Protein AF-A0A1Z1UXF1-F1 (afdb_monomer_lite)

Radius of gyration: 9.42 Å; chains: 1; bounding box: 21×15×24 Å

Structure (mmCIF, N/CA/C/O backbone):
data_AF-A0A1Z1UXF1-F1
#
_entry.id   AF-A0A1Z1UXF1-F1
#
loop_
_atom_site.group_PDB
_atom_site.id
_atom_site.type_symbol
_atom_site.label_atom_id
_atom_site.label_alt_id
_atom_site.label_comp_id
_atom_site.label_asym_id
_atom_site.label_entity_id
_atom_site.label_seq_id
_atom_site.pdbx_PDB_ins_code
_atom_site.Cartn_x
_atom_site.Cartn_y
_atom_site.Cartn_z
_atom_site.occupancy
_atom_site.B_iso_or_equiv
_atom_site.auth_seq_id
_atom_site.auth_comp_id
_atom_site.auth_asym_id
_atom_site.auth_atom_id
_atom_site.pdbx_PDB_model_num
ATOM 1 N N . MET A 1 1 ? -14.742 4.442 -5.839 1.00 52.56 1 MET A N 1
ATOM 2 C CA . MET A 1 1 ? -14.082 3.395 -5.033 1.00 52.56 1 MET A CA 1
ATOM 3 C C . MET A 1 1 ? -12.771 3.116 -5.744 1.00 52.56 1 MET A C 1
ATOM 5 O O . MET A 1 1 ? -12.833 2.850 -6.934 1.00 52.56 1 MET A O 1
ATOM 9 N N . LEU A 1 2 ? -11.620 3.372 -5.121 1.00 61.28 2 LEU A N 1
ATOM 10 C CA . LEU A 1 2 ? -10.325 3.194 -5.785 1.00 61.28 2 LEU A CA 1
ATOM 11 C C . LEU A 1 2 ? -10.030 1.689 -5.819 1.00 61.28 2 LEU A C 1
ATOM 13 O O . LEU A 1 2 ? -10.011 1.068 -4.758 1.00 61.28 2 LEU A O 1
ATOM 17 N N . ASP A 1 3 ? -9.905 1.100 -7.009 1.00 71.81 3 ASP A N 1
ATOM 18 C CA . ASP A 1 3 ? -9.637 -0.333 -7.146 1.00 71.81 3 ASP A CA 1
ATOM 19 C C . ASP A 1 3 ? -8.286 -0.664 -6.506 1.00 71.81 3 ASP A C 1
ATOM 21 O O . ASP A 1 3 ? -7.253 -0.114 -6.889 1.00 71.81 3 ASP A O 1
ATOM 25 N N . TYR A 1 4 ? -8.292 -1.556 -5.517 1.00 66.31 4 TYR A N 1
ATOM 26 C CA . TYR A 1 4 ? -7.065 -2.044 -4.894 1.00 66.31 4 TYR A CA 1
ATOM 27 C C . TYR A 1 4 ? -6.145 -2.654 -5.967 1.00 66.31 4 TYR A C 1
ATOM 29 O O . TYR A 1 4 ? -6.604 -3.440 -6.801 1.00 66.31 4 TYR A O 1
ATOM 37 N N . GLY A 1 5 ? -4.866 -2.264 -5.994 1.00 69.94 5 GLY A N 1
ATOM 38 C CA . GLY A 1 5 ? -3.926 -2.697 -7.038 1.00 69.94 5 GLY A CA 1
ATOM 39 C C . GLY A 1 5 ? -3.935 -1.824 -8.304 1.00 69.94 5 GLY A C 1
ATOM 40 O O . GLY A 1 5 ? -3.381 -2.215 -9.339 1.00 69.94 5 GLY A O 1
ATOM 41 N N . PHE A 1 6 ? -4.630 -0.680 -8.304 1.00 80.31 6 PHE A N 1
ATOM 42 C CA . PHE A 1 6 ? -4.620 0.254 -9.436 1.00 80.31 6 PHE A CA 1
ATOM 43 C C . PHE A 1 6 ? -3.228 0.855 -9.655 1.00 80.31 6 PHE A C 1
ATOM 45 O O . PHE A 1 6 ? -2.759 0.950 -10.7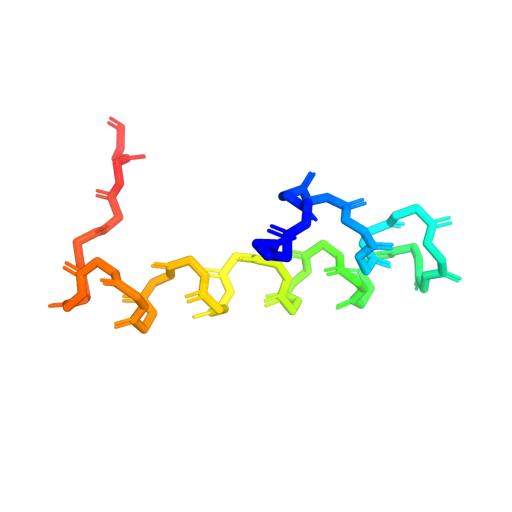96 1.00 80.31 6 PHE A O 1
ATOM 52 N N . PHE A 1 7 ? -2.542 1.226 -8.572 1.00 80.69 7 PHE A N 1
ATOM 53 C CA . PHE A 1 7 ? -1.224 1.830 -8.677 1.00 80.69 7 PHE A CA 1
ATOM 54 C C . PHE A 1 7 ? -0.166 0.779 -9.005 1.00 80.69 7 PHE A C 1
ATOM 56 O O . PHE A 1 7 ? 0.655 1.037 -9.885 1.00 80.69 7 PHE A O 1
ATOM 63 N N . GLY A 1 8 ? -0.221 -0.416 -8.408 1.00 81.44 8 GLY A N 1
ATOM 64 C CA . GLY A 1 8 ? 0.695 -1.530 -8.692 1.00 81.44 8 GLY A CA 1
ATOM 65 C C . GLY A 1 8 ? 0.754 -1.916 -10.170 1.00 81.44 8 GLY A C 1
ATOM 66 O O . GLY A 1 8 ? 1.835 -2.031 -10.750 1.00 81.44 8 GLY A O 1
ATOM 67 N N . ARG A 1 9 ? -0.404 -1.974 -10.841 1.00 81.00 9 ARG A N 1
ATOM 68 C CA . ARG A 1 9 ? -0.479 -2.234 -12.292 1.00 81.00 9 ARG A CA 1
ATOM 69 C C . ARG A 1 9 ? 0.107 -1.119 -13.161 1.00 81.00 9 ARG A C 1
ATOM 71 O O . ARG A 1 9 ? 0.538 -1.393 -14.276 1.00 81.00 9 ARG A O 1
ATOM 78 N N . THR A 1 10 ? 0.109 0.119 -12.672 1.00 84.50 10 THR A N 1
ATOM 79 C CA . THR A 1 10 ? 0.478 1.307 -13.461 1.00 84.50 10 THR A CA 1
ATOM 80 C C . THR A 1 10 ? 1.933 1.731 -13.236 1.00 84.50 10 THR A C 1
ATOM 82 O O . THR A 1 10 ? 2.605 2.164 -14.168 1.00 84.50 10 THR A O 1
ATOM 85 N N . LEU A 1 11 ? 2.431 1.608 -12.004 1.00 84.75 11 LEU A N 1
ATOM 86 C CA . LEU A 1 11 ? 3.737 2.114 -11.560 1.00 84.75 11 LEU A CA 1
ATOM 87 C C . LEU A 1 11 ? 4.702 0.989 -11.144 1.00 84.75 11 LEU A C 1
ATOM 89 O O . LEU A 1 11 ? 5.807 1.264 -10.670 1.00 84.75 11 LEU A O 1
ATOM 93 N N . GLY A 1 12 ? 4.294 -0.275 -11.289 1.00 87.00 12 GLY A N 1
ATOM 94 C CA . GLY A 1 12 ? 5.092 -1.430 -10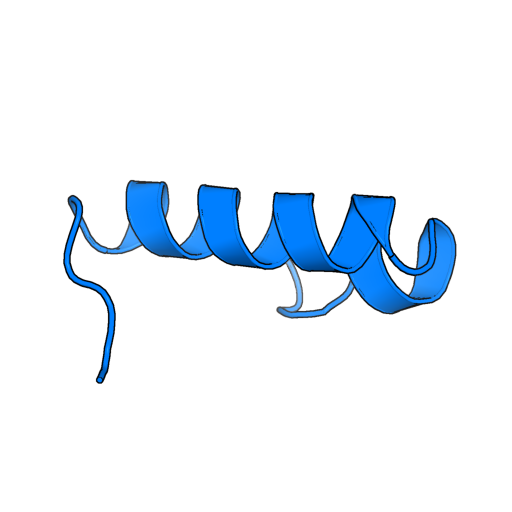.896 1.00 87.00 12 GLY A CA 1
ATOM 95 C C . GLY A 1 12 ? 5.379 -1.434 -9.385 1.00 87.00 12 GLY A C 1
ATOM 96 O O . GLY A 1 12 ? 4.476 -1.153 -8.596 1.00 87.00 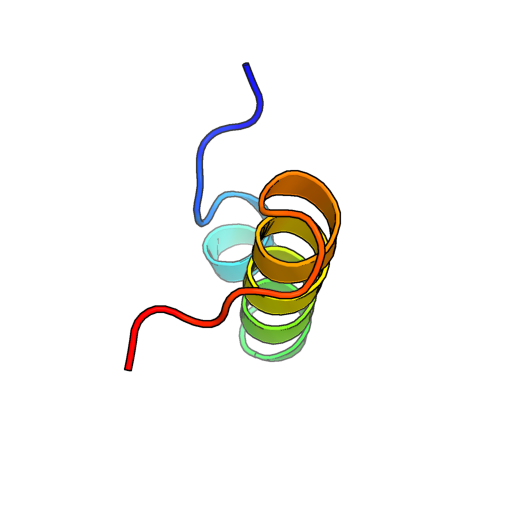12 GLY A O 1
ATOM 97 N N . PRO A 1 13 ? 6.624 -1.699 -8.947 1.00 87.25 13 PRO A N 1
ATOM 98 C CA . PRO A 1 13 ? 6.960 -1.827 -7.524 1.00 87.25 13 PRO A CA 1
ATOM 99 C C . PRO A 1 13 ? 6.618 -0.601 -6.663 1.00 87.25 13 PRO A C 1
ATOM 101 O O . PRO A 1 13 ? 6.240 -0.745 -5.503 1.00 87.25 13 PRO A O 1
ATOM 104 N N . LEU A 1 14 ? 6.724 0.612 -7.221 1.00 87.75 14 LEU A N 1
ATOM 105 C CA . LEU A 1 14 ? 6.334 1.838 -6.516 1.00 87.75 14 LEU A CA 1
ATOM 106 C C . LEU A 1 14 ? 4.816 1.900 -6.304 1.00 87.75 14 LEU A C 1
ATOM 108 O O . LEU A 1 14 ? 4.344 2.356 -5.267 1.00 87.75 14 LEU A O 1
ATOM 112 N N . GLY A 1 15 ? 4.060 1.421 -7.287 1.00 89.50 15 GLY A N 1
ATOM 113 C CA . GLY A 1 15 ? 2.610 1.368 -7.225 1.00 89.50 15 GLY A CA 1
ATOM 114 C C . GLY A 1 15 ? 2.095 0.397 -6.173 1.00 89.50 15 GLY A C 1
ATOM 115 O O . GLY A 1 15 ? 1.188 0.745 -5.427 1.00 89.50 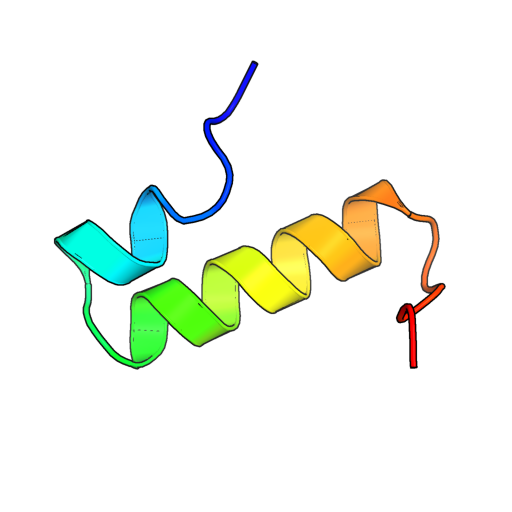15 GLY A O 1
ATOM 116 N N . GLU A 1 16 ? 2.727 -0.772 -6.058 1.00 88.88 16 GLU A N 1
ATOM 117 C CA . GLU A 1 16 ? 2.430 -1.751 -5.005 1.00 88.88 16 GLU A CA 1
ATOM 118 C C . GLU A 1 16 ? 2.653 -1.141 -3.614 1.00 88.88 16 GLU A C 1
ATOM 120 O O . GLU A 1 16 ? 1.804 -1.252 -2.730 1.00 88.88 16 GLU A O 1
ATOM 125 N N . ALA A 1 17 ? 3.755 -0.404 -3.426 1.00 88.44 17 ALA A N 1
ATOM 126 C CA . ALA A 1 17 ? 4.013 0.300 -2.172 1.00 88.44 17 ALA A CA 1
ATOM 127 C C . ALA A 1 17 ? 2.942 1.367 -1.875 1.00 88.44 17 ALA A C 1
ATOM 129 O O . ALA A 1 17 ? 2.506 1.500 -0.731 1.00 88.44 17 ALA A O 1
ATOM 130 N N . MET A 1 18 ? 2.482 2.103 -2.892 1.00 89.38 18 MET A N 1
ATOM 131 C CA . MET A 1 18 ? 1.394 3.071 -2.736 1.00 89.38 18 MET A CA 1
ATOM 132 C C . MET A 1 18 ? 0.068 2.400 -2.373 1.00 89.38 18 MET A C 1
ATOM 134 O O . MET A 1 18 ? -0.616 2.885 -1.474 1.00 89.38 18 MET A O 1
ATOM 138 N N . ASP A 1 19 ? -0.277 1.283 -3.013 1.00 87.31 19 ASP A N 1
ATOM 139 C CA . ASP A 1 19 ? -1.493 0.528 -2.704 1.00 87.31 19 ASP A CA 1
ATOM 140 C C . ASP A 1 19 ? -1.471 -0.001 -1.259 1.00 87.31 19 ASP A C 1
ATOM 142 O O . ASP A 1 19 ? -2.467 0.122 -0.542 1.00 87.31 19 ASP A O 1
ATOM 146 N N . VAL A 1 20 ? -0.321 -0.488 -0.777 1.00 86.81 20 VAL A N 1
ATOM 147 C CA . VAL A 1 20 ? -0.133 -0.909 0.624 1.00 86.81 20 VAL A CA 1
ATOM 148 C C . VAL A 1 20 ?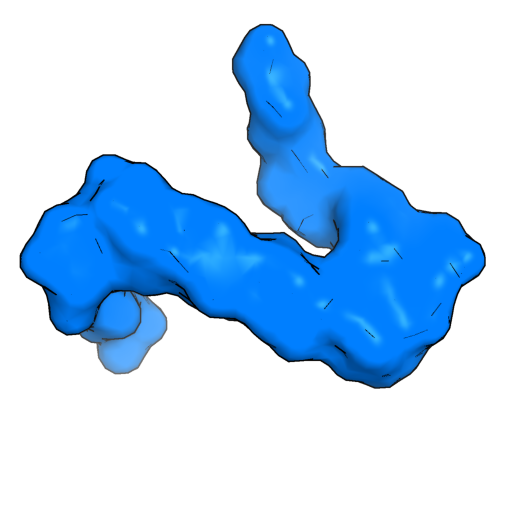 -0.270 0.265 1.598 1.00 86.81 20 VAL A C 1
ATOM 150 O O . VAL A 1 20 ? -0.955 0.140 2.614 1.00 86.81 20 VAL A O 1
ATOM 153 N N . VAL A 1 21 ? 0.341 1.418 1.304 1.00 88.62 21 VAL A N 1
ATOM 154 C CA . VAL A 1 21 ? 0.256 2.614 2.161 1.00 88.62 21 VAL A CA 1
ATOM 155 C C . VAL A 1 21 ? -1.174 3.150 2.222 1.00 88.62 21 VAL A C 1
ATOM 157 O O . VAL A 1 21 ? -1.673 3.446 3.307 1.00 88.62 21 VAL A O 1
ATOM 160 N N . ILE A 1 22 ? -1.859 3.246 1.082 1.00 88.00 22 ILE A N 1
ATOM 161 C CA . ILE A 1 22 ? -3.256 3.695 1.018 1.00 88.00 22 ILE A CA 1
ATOM 162 C C . ILE A 1 22 ? -4.150 2.740 1.804 1.00 88.00 22 ILE A C 1
ATOM 164 O O . ILE A 1 22 ? -4.993 3.192 2.580 1.00 88.00 22 ILE A O 1
ATOM 168 N N . TYR A 1 23 ? -3.940 1.433 1.651 1.00 83.50 23 TYR A N 1
ATOM 169 C CA . TYR A 1 23 ? -4.661 0.426 2.413 1.00 83.50 23 TYR A CA 1
ATOM 170 C C . TYR A 1 23 ? -4.424 0.582 3.922 1.00 83.50 23 TYR A C 1
ATOM 172 O O . TYR A 1 23 ? -5.384 0.626 4.685 1.00 83.50 23 TYR A O 1
ATOM 180 N N . TRP A 1 24 ? -3.171 0.761 4.352 1.00 86.06 24 TRP A N 1
ATOM 181 C CA . TRP A 1 24 ? -2.819 0.991 5.757 1.00 86.06 24 TRP A CA 1
ATOM 182 C C . TRP A 1 24 ? -3.490 2.242 6.339 1.00 86.06 24 TRP A C 1
ATOM 184 O O . TRP A 1 24 ? -4.031 2.195 7.444 1.00 86.06 24 TRP A O 1
ATOM 194 N N . ILE A 1 25 ? -3.511 3.353 5.594 1.00 87.25 25 ILE A N 1
ATOM 195 C CA . ILE A 1 25 ? -4.202 4.584 6.010 1.00 87.25 25 ILE A CA 1
ATOM 196 C C . ILE A 1 25 ? -5.712 4.333 6.120 1.00 87.25 25 ILE A C 1
ATOM 198 O O . ILE A 1 25 ? -6.328 4.698 7.122 1.00 87.25 25 ILE A O 1
ATOM 202 N N . ALA A 1 26 ? -6.308 3.683 5.118 1.00 85.50 26 ALA A N 1
ATOM 203 C CA . ALA A 1 26 ? -7.743 3.415 5.068 1.00 85.50 26 ALA A CA 1
ATOM 204 C C . ALA A 1 26 ? -8.222 2.487 6.197 1.00 85.50 26 ALA A C 1
ATOM 206 O O . ALA A 1 26 ? -9.340 2.645 6.686 1.00 85.50 26 ALA A O 1
ATOM 207 N N . THR A 1 27 ? -7.386 1.546 6.647 1.00 84.88 27 THR A N 1
ATOM 208 C CA . THR A 1 27 ? -7.703 0.630 7.754 1.00 84.88 27 THR A CA 1
ATOM 209 C C . THR A 1 27 ? -7.325 1.173 9.136 1.00 84.88 27 THR A C 1
ATOM 211 O O . THR A 1 27 ? -7.473 0.461 10.134 1.00 84.88 27 THR A O 1
ATOM 214 N N . GLY A 1 28 ? -6.849 2.421 9.231 1.00 84.56 28 GLY A N 1
ATOM 215 C CA . GLY A 1 28 ? -6.448 3.033 10.502 1.00 84.56 28 GLY A CA 1
ATOM 216 C C . GLY A 1 28 ? -5.191 2.400 11.099 1.00 84.56 28 GLY A C 1
ATOM 217 O O . GLY A 1 28 ? -5.064 2.273 12.315 1.00 84.56 28 GLY A O 1
ATOM 218 N N . GLY A 1 29 ? -4.279 1.955 10.241 1.00 79.50 29 GLY A N 1
ATOM 219 C CA . GLY A 1 29 ? -2.995 1.392 10.622 1.00 79.50 29 GLY A CA 1
ATOM 220 C C . GLY A 1 29 ? -2.991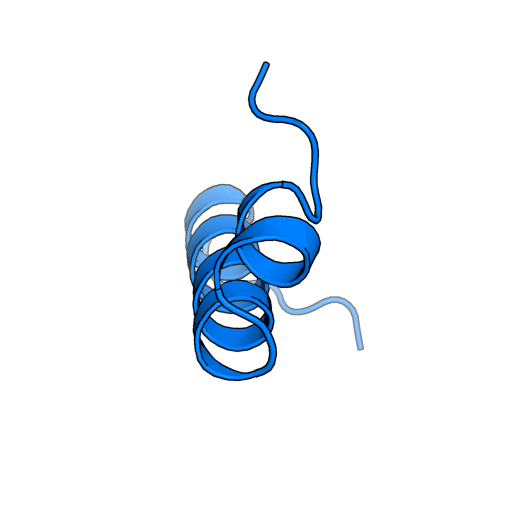 -0.116 10.880 1.00 79.50 29 GLY A C 1
ATOM 221 O O . GLY A 1 29 ? -1.994 -0.656 11.363 1.00 79.50 29 GLY A O 1
ATOM 222 N N . ARG A 1 30 ? -4.087 -0.815 10.565 1.00 70.69 30 ARG A N 1
ATOM 223 C CA . ARG A 1 30 ? -4.201 -2.270 10.713 1.00 70.69 30 ARG A CA 1
ATOM 224 C C . ARG A 1 30 ? -3.731 -2.953 9.431 1.00 70.69 30 ARG A C 1
ATOM 226 O O . ARG A 1 30 ? -4.463 -2.987 8.442 1.00 70.69 30 ARG A O 1
ATOM 233 N N . LEU A 1 31 ? -2.510 -3.483 9.451 1.00 64.38 31 LEU A N 1
ATOM 234 C CA . LEU A 1 31 ? -2.055 -4.431 8.434 1.00 64.38 31 LEU A CA 1
ATOM 235 C C . LEU A 1 31 ? -2.727 -5.790 8.700 1.00 64.38 31 LEU A C 1
ATOM 237 O O . LEU A 1 31 ? -2.588 -6.301 9.813 1.00 64.38 31 LEU A O 1
ATOM 241 N N . PRO A 1 32 ? -3.459 -6.369 7.732 1.00 61.12 32 PRO A N 1
ATOM 242 C CA . PRO A 1 32 ? -3.842 -7.767 7.764 1.00 61.12 32 PRO A CA 1
ATOM 243 C C . PRO A 1 32 ? -2.558 -8.557 7.530 1.00 61.12 32 PRO A C 1
ATOM 245 O O . PRO A 1 32 ? -2.086 -8.688 6.403 1.00 61.12 32 PRO A O 1
ATOM 248 N N . TRP A 1 33 ? -1.928 -8.965 8.622 1.00 59.06 33 TRP A N 1
ATOM 249 C CA . TRP A 1 33 ? -1.017 -10.101 8.599 1.00 59.06 33 TRP A CA 1
ATOM 250 C C . TRP A 1 33 ? -1.775 -11.375 8.214 1.00 59.06 33 TRP A C 1
ATOM 252 O O . TRP A 1 33 ? -2.974 -11.488 8.570 1.00 59.06 33 TRP A O 1
#

Sequence (33 aa):
MLDYGFFGRTLGPLGEAMDVVIYWIATGGRLPW

pLDDT: mean 79.7, std 10.35, range [52.56, 89.5]

Secondary structure (DSSP, 8-state):
-PPTTHHHHHHTHHHHHHHHHHHHHHTTS----

Organism: Rhodococcus hoagii (NCBI:txid43767)

Foldseek 3Di:
DDDQCPQCVVPPPVRPVVSQVVVCVVVVNDDPD